Protein AF-A0AA36HRP9-F1 (afdb_monomer_lite)

Structure (mmCIF, N/CA/C/O backbone):
data_AF-A0AA36HRP9-F1
#
_entry.id   AF-A0AA36HRP9-F1
#
loop_
_atom_site.group_PDB
_atom_site.id
_atom_site.type_symbol
_atom_site.label_atom_id
_atom_site.label_alt_id
_atom_site.label_comp_id
_atom_site.label_asym_id
_atom_site.label_entity_id
_atom_site.label_seq_id
_atom_site.pdbx_PDB_ins_code
_atom_site.Cartn_x
_atom_site.Cartn_y
_atom_site.Cartn_z
_atom_site.occupancy
_atom_site.B_iso_or_equiv
_atom_site.auth_seq_id
_atom_site.auth_comp_id
_atom_site.auth_asym_id
_atom_site.auth_atom_id
_atom_site.pdbx_PDB_model_num
ATOM 1 N N . ALA A 1 1 ? -13.248 0.334 25.728 1.00 53.00 1 ALA A N 1
ATOM 2 C CA . ALA A 1 1 ? -11.950 0.820 26.262 1.00 53.00 1 ALA A CA 1
ATOM 3 C C . ALA A 1 1 ? -11.309 1.795 25.270 1.00 53.00 1 ALA A C 1
ATOM 5 O O . ALA A 1 1 ? -11.667 1.750 24.103 1.00 53.00 1 ALA A O 1
ATOM 6 N N . LEU A 1 2 ? -10.391 2.679 25.691 1.00 47.69 2 LEU A N 1
ATOM 7 C CA . LEU A 1 2 ? -9.717 3.652 24.800 1.00 47.69 2 LEU A CA 1
ATOM 8 C C . LEU A 1 2 ? -9.083 2.975 23.565 1.00 47.69 2 LEU A C 1
ATOM 10 O O . LEU A 1 2 ? -9.160 3.502 22.463 1.00 47.69 2 LEU A O 1
ATOM 14 N N . GLU A 1 3 ? -8.566 1.758 23.732 1.00 49.28 3 GLU A N 1
ATOM 15 C CA . GLU A 1 3 ? -8.031 0.913 22.653 1.00 49.28 3 GLU A CA 1
ATOM 16 C C . GLU A 1 3 ? -9.084 0.493 21.608 1.00 49.28 3 GLU A C 1
ATOM 18 O O . GLU A 1 3 ? -8.764 0.381 20.430 1.00 49.28 3 GLU A O 1
ATOM 23 N N . GLU A 1 4 ? -10.352 0.321 21.998 1.00 50.22 4 GLU A N 1
ATOM 24 C CA . GLU A 1 4 ? -11.456 0.038 21.060 1.00 50.22 4 GLU A CA 1
ATOM 25 C C . GLU A 1 4 ? -11.868 1.285 20.269 1.00 50.22 4 GLU A C 1
ATOM 27 O O . GLU A 1 4 ? -12.293 1.173 19.123 1.00 50.22 4 GLU A O 1
ATOM 32 N N . LEU A 1 5 ? -11.715 2.479 20.856 1.00 54.00 5 LEU A N 1
ATOM 33 C CA . LEU A 1 5 ? -11.931 3.744 20.151 1.00 54.00 5 LEU A CA 1
ATOM 34 C C . LEU A 1 5 ? -10.831 3.983 19.113 1.00 54.00 5 LEU A C 1
ATOM 36 O O . LEU A 1 5 ? -11.155 4.362 17.991 1.00 54.00 5 LEU A O 1
ATOM 40 N N . LEU A 1 6 ? -9.572 3.693 19.465 1.00 52.91 6 LEU A N 1
ATOM 41 C CA . LEU A 1 6 ? -8.395 3.815 18.592 1.00 52.91 6 LEU A CA 1
ATOM 42 C C . LEU A 1 6 ? -8.414 2.844 17.398 1.00 52.91 6 LEU A C 1
ATOM 44 O O . LEU A 1 6 ? -7.837 3.155 16.364 1.00 52.91 6 LEU A O 1
ATOM 48 N N . CYS A 1 7 ? -9.121 1.716 17.509 1.00 59.38 7 CYS A N 1
ATOM 49 C CA . CYS A 1 7 ? -9.297 0.748 16.418 1.00 59.38 7 CYS A CA 1
ATOM 50 C C . CYS A 1 7 ? -10.611 0.940 15.634 1.00 59.38 7 CYS A C 1
ATOM 52 O O . CYS A 1 7 ? -11.027 0.044 14.898 1.00 59.38 7 CYS A O 1
ATOM 54 N N . SER A 1 8 ? -11.310 2.068 15.806 1.00 73.88 8 SER A N 1
ATOM 55 C CA . SER A 1 8 ? -12.542 2.332 15.057 1.00 73.88 8 SER A CA 1
ATOM 56 C C . SER A 1 8 ? -12.254 2.558 13.569 1.00 73.88 8 SER A C 1
ATOM 58 O O . SER A 1 8 ? -11.292 3.235 13.206 1.00 73.88 8 SER A O 1
ATOM 60 N N . ALA A 1 9 ? -13.123 2.038 12.695 1.00 73.12 9 ALA A N 1
ATOM 61 C CA . ALA A 1 9 ? -12.940 2.107 11.242 1.00 73.12 9 ALA A CA 1
ATOM 62 C C . ALA A 1 9 ? -12.693 3.539 10.729 1.00 73.12 9 ALA A C 1
ATOM 64 O O . ALA A 1 9 ? -11.870 3.748 9.845 1.00 73.12 9 ALA A O 1
ATOM 65 N N . SER A 1 10 ? -13.354 4.546 11.309 1.00 78.69 10 SER A N 1
ATOM 66 C CA . SER A 1 10 ? -13.158 5.951 10.926 1.00 78.69 10 SER A CA 1
ATOM 67 C C . SER A 1 10 ? -11.757 6.477 11.245 1.00 78.69 10 SER A C 1
ATOM 69 O O . SER A 1 10 ? -11.193 7.203 10.430 1.00 78.69 10 SER A O 1
ATOM 71 N N . LEU A 1 11 ? -11.184 6.111 12.398 1.00 77.38 11 LEU A N 1
ATOM 72 C CA . LEU A 1 11 ? -9.817 6.508 12.743 1.00 77.38 11 LEU A CA 1
ATOM 73 C C . LEU A 1 11 ? -8.800 5.786 11.869 1.00 77.38 11 LEU A C 1
ATOM 75 O O . LEU A 1 11 ? -7.884 6.423 11.368 1.00 77.38 11 LEU A O 1
ATOM 79 N N . VAL A 1 12 ? -8.997 4.492 11.619 1.00 77.88 12 VAL A N 1
ATOM 80 C CA . VAL A 1 12 ? -8.095 3.720 10.759 1.00 77.88 12 VAL A CA 1
ATOM 81 C C . VAL A 1 12 ? -8.127 4.220 9.312 1.00 77.88 12 VAL A C 1
ATOM 83 O O . VAL A 1 12 ? -7.083 4.306 8.671 1.00 77.88 12 VAL A O 1
ATOM 86 N N . ARG A 1 13 ? -9.298 4.610 8.789 1.00 81.88 13 ARG A N 1
ATOM 87 C CA . ARG A 1 13 ? -9.400 5.248 7.464 1.00 81.88 13 ARG A CA 1
ATOM 88 C C . ARG A 1 13 ? -8.621 6.559 7.407 1.00 81.88 13 ARG A C 1
ATOM 90 O O . ARG A 1 13 ? -7.914 6.794 6.431 1.00 81.88 13 ARG A O 1
ATOM 97 N N . ALA A 1 14 ? -8.747 7.397 8.437 1.00 82.31 14 ALA A N 1
ATOM 98 C CA . ALA A 1 14 ? -8.005 8.652 8.525 1.00 82.31 14 ALA A CA 1
ATOM 99 C C . ALA A 1 14 ? -6.490 8.410 8.632 1.00 82.31 14 ALA A C 1
ATOM 101 O O . ALA A 1 14 ? -5.723 9.089 7.960 1.00 82.31 14 ALA A O 1
ATOM 102 N N . ASP A 1 15 ? -6.074 7.412 9.411 1.00 81.31 15 ASP A N 1
ATOM 103 C CA . ASP A 1 15 ? -4.676 6.998 9.566 1.00 81.31 15 ASP A CA 1
ATOM 104 C C . ASP A 1 15 ? -4.088 6.459 8.250 1.00 81.31 15 ASP A C 1
ATOM 106 O O . ASP A 1 15 ? -3.015 6.873 7.822 1.00 81.31 15 ASP A O 1
ATOM 110 N N . THR A 1 16 ? -4.844 5.619 7.535 1.00 80.69 16 THR A N 1
ATOM 111 C CA . THR A 1 16 ? -4.473 5.099 6.205 1.00 80.69 16 THR A CA 1
ATOM 112 C C . THR A 1 16 ? -4.312 6.234 5.192 1.00 80.69 16 THR A C 1
ATOM 114 O O . THR A 1 16 ? -3.346 6.259 4.432 1.00 80.69 16 THR A O 1
ATOM 117 N N . GLN A 1 17 ? -5.239 7.197 5.190 1.00 84.44 17 GLN A N 1
ATOM 118 C CA . GLN A 1 17 ? -5.173 8.367 4.314 1.00 84.44 17 GLN A CA 1
ATOM 119 C C . GLN A 1 17 ? -3.968 9.258 4.650 1.00 84.44 17 GLN A C 1
ATOM 121 O O . GLN A 1 17 ? -3.256 9.687 3.746 1.00 84.44 17 GLN A O 1
ATOM 126 N N . LEU A 1 18 ? -3.708 9.497 5.938 1.00 84.75 18 LEU A N 1
ATOM 127 C CA . LEU A 1 18 ? -2.557 10.275 6.392 1.00 84.75 18 LEU A CA 1
ATOM 128 C C . LEU A 1 18 ? -1.238 9.608 5.984 1.00 84.75 18 LEU A C 1
ATOM 130 O O . LEU A 1 18 ? -0.306 10.289 5.559 1.00 84.75 18 LEU A O 1
ATOM 134 N N . TRP A 1 19 ? -1.164 8.280 6.088 1.00 83.19 19 TRP A N 1
ATOM 135 C CA . TRP A 1 19 ? -0.014 7.510 5.631 1.00 83.19 19 TRP A CA 1
ATOM 136 C C . TRP A 1 19 ? 0.215 7.685 4.124 1.00 83.19 19 TRP A C 1
ATOM 138 O O . TRP A 1 19 ? 1.327 8.036 3.731 1.00 83.19 19 TRP A O 1
ATOM 148 N N . LEU A 1 20 ? -0.829 7.543 3.294 1.00 81.25 20 LEU A N 1
ATOM 149 C CA . LEU A 1 20 ? -0.737 7.772 1.843 1.00 81.25 20 LEU A CA 1
ATOM 150 C C . LEU A 1 20 ? -0.191 9.173 1.535 1.00 81.25 20 LEU A C 1
ATOM 152 O O . LEU A 1 20 ? 0.805 9.305 0.831 1.00 81.25 20 LEU A O 1
ATOM 156 N N . GLU A 1 21 ? -0.780 10.213 2.128 1.00 83.81 21 GLU A N 1
ATOM 157 C CA . GLU A 1 21 ? -0.360 11.606 1.922 1.00 83.81 21 GLU A CA 1
ATOM 158 C C . GLU A 1 21 ? 1.083 11.874 2.369 1.00 83.81 21 GLU A C 1
ATOM 160 O O . GLU A 1 21 ? 1.799 12.665 1.749 1.00 83.81 21 GLU A O 1
ATOM 165 N N . ASN A 1 22 ? 1.520 11.246 3.463 1.00 80.62 22 ASN A N 1
ATOM 166 C CA . ASN A 1 22 ? 2.891 11.378 3.944 1.00 80.62 22 ASN A CA 1
ATOM 167 C C . ASN A 1 22 ? 3.883 10.750 2.966 1.00 80.62 22 ASN A C 1
ATOM 169 O O . ASN A 1 22 ? 4.917 11.355 2.684 1.00 80.62 22 ASN A O 1
ATOM 173 N N . VAL A 1 23 ? 3.555 9.580 2.419 1.00 74.69 23 VAL A N 1
ATOM 174 C CA . VAL A 1 23 ? 4.405 8.904 1.439 1.00 74.69 23 VAL A CA 1
ATOM 175 C C . VAL A 1 23 ? 4.433 9.659 0.108 1.00 74.69 23 VAL A C 1
ATOM 177 O O . VAL A 1 23 ? 5.503 9.798 -0.485 1.00 74.69 23 VAL A O 1
ATOM 180 N N . GLU A 1 24 ? 3.309 10.210 -0.357 1.00 80.00 24 GLU A N 1
ATOM 181 C CA . GLU A 1 24 ? 3.287 11.050 -1.564 1.00 80.00 24 GLU A CA 1
ATOM 182 C C . GLU A 1 24 ? 4.219 12.263 -1.425 1.00 80.00 24 GLU A C 1
ATOM 184 O O . GLU A 1 24 ? 4.994 12.573 -2.334 1.00 80.00 24 GLU A O 1
ATOM 189 N N . LYS A 1 25 ? 4.197 12.930 -0.261 1.00 78.12 25 LYS A N 1
ATOM 190 C CA . LYS A 1 25 ? 5.044 14.100 0.023 1.00 78.12 25 LYS A CA 1
ATOM 191 C C . LYS A 1 25 ? 6.536 13.778 0.025 1.00 78.12 25 LYS A C 1
ATOM 193 O O . LYS A 1 25 ? 7.324 14.619 -0.402 1.00 78.12 25 LYS A O 1
ATOM 198 N N . THR A 1 26 ? 6.932 12.616 0.541 1.00 73.38 26 THR A N 1
ATOM 199 C CA . THR A 1 26 ? 8.350 12.233 0.641 1.00 73.38 26 THR A CA 1
ATOM 200 C C . THR A 1 26 ? 8.881 11.663 -0.669 1.00 73.38 26 THR A C 1
ATOM 202 O O . THR A 1 26 ? 9.985 12.000 -1.089 1.00 73.38 26 THR A O 1
ATOM 205 N N . SER A 1 27 ? 8.083 10.847 -1.355 1.00 69.12 27 SER A N 1
ATOM 206 C CA . SER A 1 27 ? 8.500 10.161 -2.581 1.00 69.12 27 SER A CA 1
ATOM 207 C C . SER A 1 27 ? 8.309 10.986 -3.854 1.00 69.12 27 SER A C 1
ATOM 209 O O . SER A 1 27 ? 8.993 10.733 -4.845 1.00 69.12 27 SER A O 1
ATOM 211 N N . ASN A 1 28 ? 7.438 12.004 -3.832 1.00 72.81 28 ASN A N 1
ATOM 212 C CA . ASN A 1 28 ? 7.010 12.768 -5.008 1.00 72.81 28 ASN A CA 1
ATOM 213 C C . ASN A 1 28 ? 6.343 11.889 -6.089 1.00 72.81 28 ASN A C 1
ATOM 215 O O . ASN A 1 28 ? 6.393 12.218 -7.274 1.00 72.81 28 ASN A O 1
ATOM 219 N N . ILE A 1 29 ? 5.748 10.769 -5.668 1.00 75.56 29 ILE A N 1
ATOM 220 C CA . ILE A 1 29 ? 4.932 9.857 -6.475 1.00 75.56 29 ILE A CA 1
ATOM 221 C C . ILE A 1 29 ? 3.505 9.956 -5.944 1.00 75.56 29 ILE A C 1
ATOM 223 O O . ILE A 1 29 ? 3.301 9.925 -4.733 1.00 75.56 29 ILE A O 1
ATOM 227 N N . ARG A 1 30 ? 2.514 10.058 -6.829 1.00 80.69 30 ARG A N 1
ATOM 228 C CA . ARG A 1 30 ? 1.108 9.993 -6.428 1.00 80.69 30 ARG A CA 1
ATOM 229 C C . ARG A 1 30 ? 0.745 8.556 -6.062 1.00 80.69 30 ARG A C 1
ATOM 231 O O . ARG A 1 30 ? 1.078 7.631 -6.800 1.00 80.69 30 ARG A O 1
ATOM 238 N N . LEU A 1 31 ? 0.038 8.365 -4.961 1.00 80.44 31 LEU A N 1
ATOM 239 C CA . LEU A 1 31 ? -0.428 7.070 -4.501 1.00 80.44 31 LEU A CA 1
ATOM 240 C C . LEU A 1 31 ? -1.934 6.972 -4.640 1.00 80.44 31 LEU A C 1
ATOM 242 O O . LEU A 1 31 ? -2.687 7.839 -4.208 1.00 80.44 31 LEU A O 1
ATOM 246 N N . ASP A 1 32 ? -2.367 5.866 -5.223 1.00 85.38 32 ASP A N 1
ATOM 247 C CA . ASP A 1 32 ? -3.772 5.510 -5.281 1.00 85.38 32 ASP A CA 1
ATOM 248 C C . ASP A 1 32 ? -4.018 4.207 -4.523 1.00 85.38 32 ASP A C 1
ATOM 250 O O . ASP A 1 32 ? -3.212 3.276 -4.557 1.00 85.38 32 ASP A O 1
ATOM 254 N N . MET A 1 33 ? -5.138 4.155 -3.813 1.00 86.12 33 MET A N 1
ATOM 255 C CA . MET A 1 33 ? -5.599 2.964 -3.110 1.00 86.12 33 MET A CA 1
ATOM 256 C C . MET A 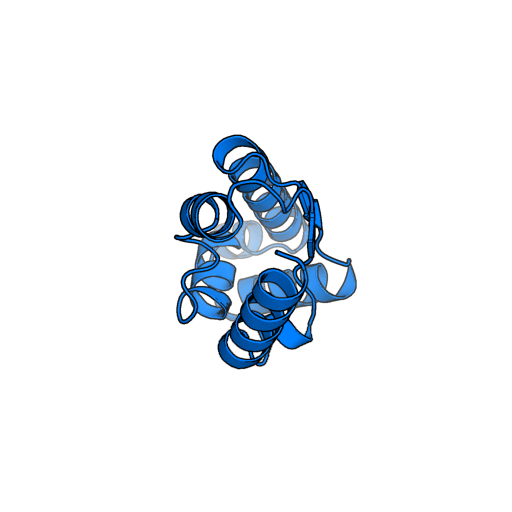1 33 ? -7.120 2.901 -3.260 1.00 86.12 33 MET A C 1
ATOM 258 O O . MET A 1 33 ? -7.811 3.719 -2.635 1.00 86.12 33 MET A O 1
ATOM 262 N N . PRO A 1 34 ? -7.636 1.952 -4.064 1.00 88.06 34 PRO A N 1
ATOM 263 C CA . PRO A 1 34 ? -9.067 1.764 -4.255 1.00 88.06 34 PRO A CA 1
ATOM 264 C C . PRO A 1 34 ? -9.801 1.541 -2.930 1.00 88.06 34 PRO A C 1
ATOM 266 O O . PRO A 1 34 ? -9.247 0.960 -1.992 1.00 88.06 34 PRO A O 1
ATOM 269 N N . ASP A 1 35 ? -11.065 1.962 -2.862 1.00 86.12 35 ASP A N 1
ATOM 270 C CA . ASP A 1 35 ? -11.870 1.888 -1.635 1.00 86.12 35 ASP A CA 1
ATOM 271 C C . ASP A 1 35 ? -11.961 0.458 -1.081 1.00 86.12 35 ASP A C 1
ATOM 273 O O . ASP A 1 35 ? -11.827 0.256 0.120 1.00 86.12 35 ASP A O 1
ATOM 277 N N . GLU A 1 36 ? -12.098 -0.552 -1.940 1.00 86.62 36 GLU A N 1
ATOM 278 C CA . GLU A 1 36 ? -12.132 -1.969 -1.541 1.00 86.62 36 GLU A CA 1
ATOM 279 C C . GLU A 1 36 ? -10.843 -2.427 -0.835 1.00 86.62 36 GLU A C 1
ATOM 281 O O . GLU A 1 36 ? -10.884 -3.107 0.193 1.00 86.62 36 GLU A O 1
ATOM 286 N N . VAL A 1 37 ? -9.690 -1.974 -1.329 1.00 86.31 37 VAL A N 1
ATOM 287 C CA . VAL A 1 37 ? -8.378 -2.254 -0.737 1.00 86.31 37 VAL A CA 1
ATOM 288 C C . VAL A 1 37 ? -8.242 -1.519 0.593 1.00 86.31 37 VAL A C 1
ATOM 290 O O . VAL A 1 37 ? -7.775 -2.090 1.579 1.00 86.31 37 VAL A O 1
ATOM 293 N N . ARG A 1 38 ? -8.701 -0.265 0.642 1.00 85.62 38 ARG A N 1
ATOM 294 C CA . ARG A 1 38 ? -8.705 0.561 1.851 1.00 85.62 38 ARG A CA 1
ATOM 295 C C . ARG A 1 38 ? -9.552 -0.069 2.954 1.00 85.62 38 ARG A C 1
ATOM 297 O O . ARG A 1 38 ? -9.087 -0.169 4.085 1.00 85.62 38 ARG A O 1
ATOM 304 N N . GLU A 1 39 ? -10.754 -0.540 2.635 1.00 87.94 39 GLU A N 1
ATOM 305 C CA . GLU A 1 39 ? -11.624 -1.244 3.585 1.00 87.94 39 GLU A CA 1
ATOM 306 C C . GLU A 1 39 ? -10.973 -2.535 4.095 1.00 87.94 39 GLU A C 1
ATOM 308 O O . GLU A 1 39 ? -10.984 -2.803 5.295 1.00 87.94 39 GLU A O 1
ATOM 313 N N . ARG A 1 40 ? -10.299 -3.293 3.223 1.00 86.69 40 ARG A N 1
ATOM 314 C CA . ARG A 1 40 ? -9.551 -4.490 3.631 1.00 86.69 40 ARG A CA 1
ATOM 315 C C . ARG A 1 40 ? -8.404 -4.167 4.592 1.00 86.69 40 ARG A C 1
ATOM 317 O O . ARG A 1 40 ? -8.192 -4.899 5.560 1.00 86.69 40 ARG A O 1
ATOM 324 N N . VAL A 1 41 ? -7.667 -3.081 4.356 1.00 85.56 41 VAL A N 1
ATOM 325 C CA . VAL A 1 41 ? -6.623 -2.601 5.278 1.00 85.56 41 VAL A CA 1
ATOM 326 C C . VAL A 1 41 ? -7.244 -2.201 6.613 1.00 85.56 41 VAL A C 1
ATOM 328 O O . VAL A 1 41 ? -6.726 -2.585 7.662 1.00 85.56 41 VAL A O 1
ATOM 331 N N . VAL A 1 42 ? -8.379 -1.499 6.586 1.00 86.12 42 VAL A N 1
ATOM 332 C CA . VAL A 1 42 ? -9.117 -1.101 7.790 1.00 86.12 42 VAL A CA 1
ATOM 333 C C . VAL A 1 42 ? -9.535 -2.316 8.619 1.00 86.12 42 VAL A C 1
ATOM 335 O O . VAL A 1 42 ? -9.299 -2.347 9.831 1.00 86.12 42 VAL A O 1
ATOM 338 N N . ASP A 1 43 ? -10.074 -3.345 7.969 1.00 87.50 43 ASP A N 1
ATOM 339 C CA . ASP A 1 43 ? -10.444 -4.603 8.613 1.00 87.50 43 ASP 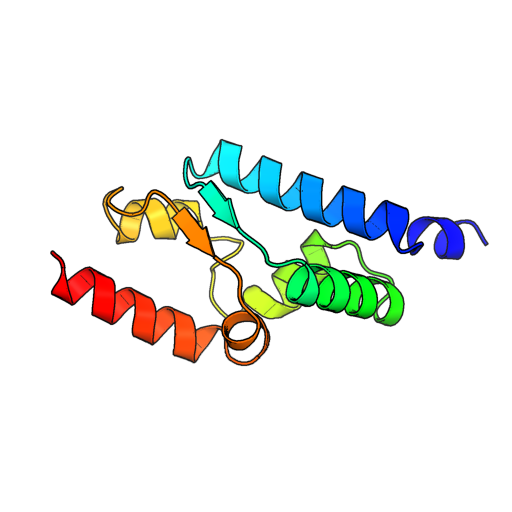A CA 1
ATOM 340 C C . ASP A 1 43 ? -9.232 -5.311 9.229 1.00 87.50 43 ASP A C 1
ATOM 342 O O . ASP A 1 43 ? -9.305 -5.821 10.350 1.00 87.50 43 ASP A O 1
ATOM 346 N N . GLU A 1 44 ? -8.092 -5.341 8.536 1.00 86.94 44 GLU A N 1
ATOM 347 C CA . GLU A 1 44 ? -6.863 -5.940 9.065 1.00 86.94 44 GLU A CA 1
ATOM 348 C C . GLU A 1 44 ? -6.297 -5.161 10.259 1.00 86.94 44 GLU A C 1
ATOM 350 O O . GLU A 1 44 ? -5.852 -5.779 11.228 1.00 86.94 44 GLU A O 1
ATOM 355 N N . CYS A 1 45 ? -6.376 -3.831 10.255 1.00 84.69 45 CYS A N 1
ATOM 356 C CA . CYS A 1 45 ? -6.011 -3.001 11.407 1.00 84.69 45 CYS A CA 1
ATOM 357 C C . CYS A 1 45 ? -6.899 -3.287 12.613 1.00 84.69 45 CYS A C 1
ATOM 359 O O . CYS A 1 45 ? -6.391 -3.461 13.721 1.00 84.69 45 CYS A O 1
ATOM 361 N N . ALA A 1 46 ? -8.212 -3.411 12.402 1.00 82.81 46 ALA A N 1
ATOM 362 C CA . ALA A 1 46 ? -9.150 -3.759 13.462 1.00 82.81 46 ALA A CA 1
ATOM 363 C C . ALA A 1 46 ? -8.874 -5.163 14.031 1.00 82.81 46 ALA A C 1
ATOM 365 O O . ALA A 1 46 ? -8.860 -5.348 15.251 1.00 82.81 46 ALA A O 1
ATOM 366 N N . LYS A 1 47 ? -8.590 -6.151 13.167 1.00 84.50 47 LYS A N 1
ATOM 367 C CA . LYS A 1 47 ? -8.250 -7.524 13.584 1.00 84.50 47 LYS A CA 1
ATOM 368 C C . LYS A 1 47 ? -6.935 -7.592 14.356 1.00 84.50 47 LYS A C 1
ATOM 370 O O . LYS A 1 47 ? -6.855 -8.288 15.366 1.00 84.50 47 LYS A O 1
ATOM 375 N N . ARG A 1 48 ? -5.900 -6.899 13.873 1.00 83.31 48 ARG A N 1
ATOM 376 C CA . ARG A 1 48 ? -4.539 -6.944 14.434 1.00 83.31 48 ARG A CA 1
ATOM 377 C C . ARG A 1 48 ? -4.328 -5.954 15.575 1.00 83.31 48 ARG A C 1
ATOM 379 O O . ARG A 1 48 ? -3.337 -6.079 16.287 1.00 83.31 48 ARG A O 1
ATOM 386 N N . ARG A 1 49 ? -5.256 -5.009 15.766 1.00 80.88 49 ARG A N 1
ATOM 387 C CA . ARG A 1 49 ? -5.159 -3.884 16.712 1.00 80.88 49 ARG A CA 1
ATOM 388 C C . ARG A 1 49 ? -3.866 -3.095 16.519 1.00 80.88 49 ARG A C 1
ATOM 390 O O . ARG A 1 49 ? -3.137 -2.817 17.468 1.00 80.88 49 ARG A O 1
ATOM 397 N N . GLN A 1 50 ? -3.567 -2.793 15.262 1.00 80.69 50 GLN A N 1
ATOM 398 C CA . GLN A 1 50 ? -2.355 -2.099 14.838 1.00 80.69 50 GLN A CA 1
ATOM 399 C C . GLN A 1 50 ? -2.721 -0.885 13.979 1.00 80.69 50 GLN A C 1
ATOM 401 O O . GLN A 1 50 ? -3.766 -0.914 13.325 1.00 80.69 50 GLN A O 1
ATOM 406 N N . PRO A 1 51 ? -1.884 0.168 13.976 1.00 79.56 51 PRO A N 1
ATOM 407 C CA . PRO A 1 51 ? -2.071 1.314 13.093 1.00 79.56 51 PRO A CA 1
ATOM 408 C C . PRO A 1 51 ? -1.890 0.911 11.624 1.00 79.56 51 PRO A C 1
ATOM 410 O O . PRO A 1 51 ? -1.217 -0.083 11.322 1.00 79.56 51 PRO A O 1
ATOM 413 N N . ALA A 1 52 ? -2.466 1.704 10.719 1.00 77.81 52 ALA A N 1
ATOM 414 C CA . ALA A 1 52 ? -2.490 1.423 9.287 1.00 77.81 52 ALA A CA 1
ATOM 415 C C . ALA A 1 52 ? -1.084 1.274 8.716 1.00 77.81 52 ALA A C 1
ATOM 417 O O . ALA A 1 52 ? -0.820 0.318 7.992 1.00 77.81 52 ALA A O 1
ATOM 418 N N . GLU A 1 53 ? -0.163 2.147 9.123 1.00 76.94 53 GLU A N 1
ATOM 419 C CA . GLU A 1 53 ? 1.244 2.074 8.733 1.00 76.94 53 GLU A CA 1
ATOM 420 C C . GLU A 1 53 ? 1.867 0.718 9.082 1.00 76.94 53 GLU A C 1
ATOM 422 O O . GLU A 1 53 ? 2.465 0.082 8.224 1.00 76.94 53 GLU A O 1
ATOM 427 N N . SER A 1 54 ? 1.688 0.222 10.310 1.00 79.00 54 SER A N 1
ATOM 428 C CA . SER A 1 54 ? 2.259 -1.068 10.724 1.00 79.00 54 SER A CA 1
ATOM 429 C C . SER A 1 54 ? 1.625 -2.256 10.002 1.00 79.00 54 SER A C 1
ATOM 431 O O . SER A 1 54 ? 2.300 -3.247 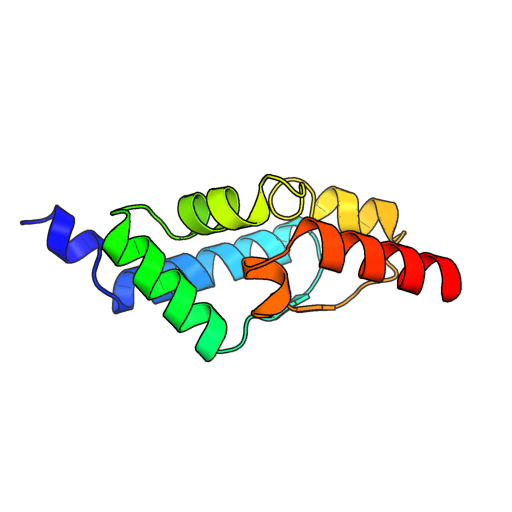9.728 1.00 79.00 54 SER A O 1
ATOM 433 N N . VAL A 1 55 ? 0.329 -2.185 9.692 1.00 83.31 55 VAL A N 1
ATOM 434 C CA . VAL A 1 55 ? -0.352 -3.239 8.929 1.00 83.31 55 VAL A CA 1
ATOM 435 C C . VAL A 1 55 ? 0.103 -3.232 7.478 1.00 83.31 55 VAL A C 1
ATOM 437 O O . VAL A 1 55 ? 0.459 -4.287 6.956 1.00 83.31 55 VAL A O 1
ATOM 440 N N . LEU A 1 56 ? 0.146 -2.063 6.844 1.00 79.25 56 LEU A N 1
ATOM 441 C CA . LEU A 1 56 ? 0.646 -1.892 5.484 1.00 79.25 56 LEU A CA 1
ATOM 442 C C . LEU A 1 56 ? 2.115 -2.293 5.389 1.00 79.25 56 LEU A C 1
ATOM 444 O O . LEU A 1 56 ? 2.467 -3.033 4.481 1.00 79.25 56 LEU A O 1
ATOM 448 N N . ASP A 1 57 ? 2.948 -1.926 6.359 1.00 77.25 57 ASP A N 1
ATOM 449 C CA . ASP A 1 57 ? 4.339 -2.373 6.436 1.00 77.25 57 ASP A CA 1
ATOM 450 C C . ASP A 1 57 ? 4.447 -3.882 6.703 1.00 77.25 57 ASP A C 1
ATOM 452 O O . ASP A 1 57 ? 5.299 -4.563 6.151 1.00 77.25 57 ASP A O 1
ATOM 456 N N . SER A 1 58 ? 3.532 -4.492 7.454 1.00 78.75 58 SER A N 1
ATOM 457 C CA . SER A 1 58 ? 3.515 -5.953 7.602 1.00 78.75 58 SER A CA 1
ATOM 458 C C . SER A 1 58 ? 3.123 -6.674 6.304 1.00 78.75 58 SER A C 1
ATOM 460 O O . SER A 1 58 ? 3.687 -7.727 5.986 1.00 78.75 58 SER A O 1
ATOM 462 N N . LEU A 1 59 ? 2.158 -6.123 5.562 1.00 75.75 59 LEU A N 1
ATOM 463 C CA . LEU A 1 59 ? 1.650 -6.685 4.310 1.00 75.75 59 LEU A CA 1
ATOM 464 C C . LEU A 1 59 ? 2.640 -6.471 3.157 1.00 75.75 59 LEU A C 1
ATOM 466 O O . LEU A 1 59 ? 2.913 -7.397 2.397 1.00 75.75 59 LEU A O 1
ATOM 470 N N . LEU A 1 60 ? 3.225 -5.278 3.069 1.00 72.69 60 LEU A N 1
ATOM 471 C CA . LEU A 1 60 ? 4.080 -4.834 1.971 1.00 72.69 60 LEU A CA 1
ATOM 472 C C . LEU A 1 60 ? 5.576 -4.870 2.320 1.00 72.69 60 LEU A C 1
ATOM 474 O O . LEU A 1 60 ? 6.404 -4.981 1.424 1.00 72.69 60 LEU A O 1
ATOM 478 N N . GLY A 1 61 ? 5.983 -4.829 3.585 1.00 59.59 61 GLY A N 1
ATOM 479 C CA . GLY A 1 61 ? 7.385 -4.670 4.011 1.00 59.59 61 GLY A CA 1
ATOM 480 C C . GLY A 1 61 ? 8.314 -5.818 3.614 1.00 59.59 61 GLY A C 1
ATOM 481 O O . GLY A 1 61 ? 9.520 -5.628 3.486 1.00 59.59 61 GLY A O 1
ATOM 482 N N . LYS A 1 62 ? 7.779 -6.997 3.259 1.00 56.16 62 LYS A N 1
ATOM 483 C CA . LYS A 1 62 ? 8.572 -8.064 2.607 1.00 56.16 62 LYS A CA 1
ATOM 484 C C . LYS A 1 62 ? 8.991 -7.736 1.168 1.00 56.16 62 LYS A C 1
ATOM 486 O O . LYS A 1 62 ? 9.684 -8.548 0.550 1.00 56.16 62 LYS A O 1
ATOM 491 N N . THR A 1 63 ? 8.558 -6.596 0.639 1.00 56.25 63 THR A N 1
ATOM 492 C CA . THR A 1 63 ? 8.804 -6.150 -0.741 1.00 56.25 63 THR A CA 1
ATOM 493 C C . THR A 1 63 ? 9.555 -4.845 -0.840 1.00 56.25 63 THR A C 1
ATOM 495 O O . THR A 1 63 ? 9.943 -4.464 -1.936 1.00 56.25 63 THR A O 1
ATOM 498 N N . GLY A 1 64 ? 9.797 -4.183 0.294 1.00 54.50 64 GLY A N 1
ATOM 499 C CA . GLY A 1 64 ? 10.483 -2.898 0.316 1.00 54.50 64 GLY A CA 1
ATOM 500 C C . GLY A 1 64 ? 9.671 -1.756 -0.294 1.00 54.50 64 GLY A C 1
ATOM 501 O O . GLY A 1 64 ? 10.240 -0.710 -0.533 1.00 54.50 64 GLY A O 1
ATOM 502 N N . VAL A 1 65 ? 8.367 -1.916 -0.548 1.00 56.72 65 VAL A N 1
ATOM 503 C CA . VAL A 1 65 ? 7.527 -0.842 -1.110 1.00 56.72 65 VAL A CA 1
ATOM 504 C C . VAL A 1 65 ? 7.389 0.321 -0.124 1.00 56.72 65 VAL A C 1
ATOM 506 O O . VAL A 1 65 ? 7.650 1.455 -0.492 1.00 56.72 65 VAL A O 1
ATOM 509 N N . VAL A 1 66 ? 7.088 0.045 1.152 1.00 54.81 66 VAL A N 1
ATOM 510 C CA . VAL A 1 66 ? 6.917 1.076 2.200 1.00 54.81 66 VAL A CA 1
ATOM 511 C C . VAL A 1 66 ? 8.231 1.792 2.524 1.00 54.81 66 VAL A C 1
ATOM 513 O O . VAL A 1 66 ? 8.267 3.016 2.590 1.00 54.81 66 VAL A O 1
ATOM 516 N N . SER A 1 67 ? 9.325 1.042 2.667 1.00 52.66 67 SER A N 1
ATOM 517 C CA . SER A 1 67 ? 10.669 1.583 2.911 1.00 52.66 67 SER A CA 1
ATOM 518 C C . SER A 1 67 ? 11.388 2.056 1.645 1.00 52.66 67 SER A C 1
ATOM 520 O O . SER A 1 67 ? 12.481 2.607 1.733 1.00 52.66 67 SER A O 1
ATOM 522 N N . GLY A 1 68 ? 10.793 1.844 0.474 1.00 53.62 68 GLY A N 1
ATOM 523 C CA . GLY A 1 68 ? 11.446 2.016 -0.812 1.00 53.62 68 GLY A CA 1
ATOM 524 C C . GLY A 1 68 ? 10.603 2.779 -1.809 1.00 53.62 68 GLY A C 1
ATOM 525 O O . GLY A 1 68 ? 10.847 2.625 -2.988 1.00 53.62 68 GLY A O 1
ATOM 526 N N . PHE A 1 69 ? 9.668 3.640 -1.404 1.00 60.38 69 PHE A N 1
ATOM 527 C CA . PHE A 1 69 ? 9.096 4.609 -2.347 1.00 60.38 69 PHE A CA 1
ATOM 528 C C . PHE A 1 69 ? 10.149 5.606 -2.857 1.00 60.38 69 PHE A C 1
ATOM 530 O O . PHE A 1 69 ? 10.146 5.960 -4.037 1.00 60.38 69 PHE A O 1
ATOM 537 N N . GLU A 1 70 ? 11.123 5.971 -2.017 1.00 52.44 70 GLU A N 1
ATOM 538 C CA . GLU A 1 70 ? 12.348 6.647 -2.468 1.00 52.44 70 GLU A CA 1
ATOM 539 C C . GLU A 1 70 ? 13.142 5.752 -3.432 1.00 52.44 70 GLU A C 1
ATOM 541 O O . GLU A 1 70 ? 13.519 6.194 -4.516 1.00 52.44 70 GLU A O 1
ATOM 546 N N . SER A 1 71 ? 13.291 4.462 -3.109 1.00 54.09 71 SER A N 1
ATOM 547 C CA . SER A 1 71 ? 13.942 3.481 -3.986 1.00 54.09 71 SER A CA 1
ATOM 548 C C . SER A 1 71 ? 13.169 3.214 -5.280 1.00 54.09 71 SER A C 1
ATOM 550 O O . SER A 1 71 ? 13.786 2.891 -6.282 1.00 54.09 71 SER A O 1
ATOM 552 N N . ILE A 1 72 ? 11.843 3.368 -5.300 1.00 59.22 72 ILE A N 1
ATOM 553 C CA . ILE A 1 72 ? 10.985 3.234 -6.476 1.00 59.22 72 ILE A CA 1
ATOM 554 C C . ILE A 1 72 ? 11.238 4.429 -7.379 1.00 59.22 72 ILE A C 1
ATOM 556 O O . ILE A 1 72 ? 11.457 4.241 -8.570 1.00 59.22 72 ILE A O 1
ATOM 560 N N . ARG A 1 73 ? 11.286 5.654 -6.844 1.00 61.16 73 ARG A N 1
ATOM 561 C CA . ARG A 1 73 ? 11.664 6.828 -7.637 1.00 61.16 73 ARG A CA 1
ATOM 562 C C . ARG A 1 73 ? 13.075 6.693 -8.209 1.00 61.16 73 ARG A C 1
ATOM 564 O O . ARG A 1 73 ? 13.281 6.999 -9.381 1.00 61.16 73 ARG A O 1
ATOM 571 N N . GLU A 1 74 ? 14.033 6.223 -7.414 1.00 58.94 74 GLU A N 1
ATOM 572 C CA . GLU A 1 74 ? 15.402 5.977 -7.881 1.00 58.94 74 GLU A CA 1
ATOM 573 C C . GLU A 1 74 ? 15.465 4.862 -8.938 1.00 58.94 74 GLU A C 1
ATOM 575 O O . GLU A 1 74 ? 16.050 5.064 -10.003 1.00 58.94 74 GLU A O 1
ATOM 580 N N . ALA A 1 75 ? 14.814 3.720 -8.697 1.00 56.16 75 ALA A N 1
ATOM 581 C CA . ALA A 1 75 ? 14.772 2.575 -9.610 1.00 56.16 75 ALA A CA 1
ATOM 582 C C . ALA A 1 75 ? 14.056 2.911 -10.922 1.00 56.16 75 ALA A C 1
ATOM 584 O O . ALA A 1 75 ? 14.469 2.470 -11.990 1.00 56.16 75 ALA A O 1
ATOM 585 N N . THR A 1 76 ? 13.023 3.749 -10.855 1.00 59.50 76 THR A N 1
ATOM 586 C CA . THR A 1 76 ? 12.271 4.224 -12.023 1.00 59.50 76 THR A CA 1
ATOM 587 C C . THR A 1 76 ? 12.908 5.439 -12.684 1.00 59.50 76 THR A C 1
ATOM 589 O O . THR A 1 76 ? 12.352 5.951 -13.649 1.00 59.50 76 THR A O 1
ATOM 592 N N . LYS A 1 77 ? 14.036 5.954 -12.166 1.00 63.00 77 LYS A N 1
ATOM 593 C CA . LYS A 1 77 ? 14.663 7.215 -12.609 1.00 63.00 77 LYS A CA 1
ATOM 594 C C . LYS A 1 77 ? 13.679 8.399 -12.661 1.00 63.00 77 LYS A C 1
ATOM 596 O O . LYS A 1 77 ? 13.866 9.330 -13.443 1.00 63.00 77 LYS A O 1
ATOM 601 N N . GLY A 1 78 ? 12.632 8.375 -11.837 1.00 64.88 78 GLY A N 1
ATOM 602 C CA . GLY A 1 78 ? 11.569 9.380 -11.822 1.00 64.88 78 GLY A CA 1
ATOM 603 C C . GLY A 1 78 ? 10.536 9.266 -12.948 1.00 64.88 78 GLY A C 1
ATOM 604 O O . GLY A 1 78 ? 9.759 10.197 -13.120 1.00 64.88 78 GLY A O 1
ATOM 605 N N . SER A 1 79 ? 10.498 8.164 -13.703 1.00 65.75 79 SER A N 1
ATOM 606 C CA . SER A 1 79 ? 9.514 7.939 -14.776 1.00 65.75 79 SER A CA 1
ATOM 607 C C . SER A 1 79 ? 8.115 7.566 -14.278 1.00 65.75 79 SER A C 1
ATOM 609 O O . SER A 1 79 ? 7.180 7.509 -15.073 1.00 65.75 79 SER A O 1
ATOM 611 N N . VAL A 1 80 ? 7.958 7.296 -12.982 1.00 69.12 80 VAL A N 1
ATOM 612 C CA . VAL A 1 80 ? 6.683 6.887 -12.387 1.00 69.12 80 VAL A CA 1
ATOM 613 C C . VAL A 1 80 ? 6.085 8.040 -11.600 1.00 69.12 80 VAL A C 1
ATOM 615 O O . VAL A 1 80 ? 6.602 8.430 -10.557 1.00 69.12 80 VAL A O 1
ATOM 618 N N . GLU A 1 81 ? 4.966 8.556 -12.104 1.00 72.75 81 GLU A N 1
ATOM 619 C CA . GLU A 1 81 ? 4.204 9.640 -11.474 1.00 72.75 81 GLU A CA 1
ATOM 620 C C . GLU A 1 81 ? 3.060 9.128 -10.583 1.00 72.75 81 GLU A C 1
ATOM 622 O O . GLU A 1 81 ? 2.611 9.851 -9.696 1.00 72.75 81 GLU A O 1
ATOM 627 N N . LEU A 1 82 ? 2.590 7.893 -10.802 1.00 78.31 82 LEU A N 1
ATOM 628 C CA . LEU A 1 82 ? 1.470 7.277 -10.084 1.00 78.31 82 LEU A CA 1
ATOM 629 C C . LEU A 1 82 ? 1.778 5.817 -9.744 1.00 78.31 82 LEU A C 1
ATOM 631 O O . LEU A 1 82 ? 2.200 5.050 -10.609 1.00 78.31 82 LEU A O 1
ATOM 635 N N . PHE A 1 83 ? 1.480 5.418 -8.512 1.00 78.50 83 PHE A N 1
ATOM 636 C CA . PHE A 1 83 ? 1.555 4.040 -8.049 1.00 78.50 83 PHE A CA 1
ATOM 637 C C . PHE A 1 83 ? 0.249 3.648 -7.349 1.00 78.50 83 PHE A C 1
ATOM 639 O O . PHE A 1 83 ? -0.210 4.334 -6.440 1.00 78.50 83 PHE A O 1
ATOM 646 N N . CYS A 1 84 ? -0.369 2.551 -7.789 1.00 82.75 84 CYS A N 1
ATOM 647 C CA . CYS A 1 84 ? -1.653 2.082 -7.268 1.00 82.75 84 CYS A CA 1
ATOM 648 C C . CYS A 1 84 ? -1.456 0.820 -6.420 1.00 82.75 84 CYS A C 1
ATOM 650 O O . CYS A 1 84 ? -0.944 -0.184 -6.917 1.00 82.75 84 CYS A O 1
ATOM 652 N N . ILE A 1 85 ? -1.887 0.850 -5.158 1.00 83.62 85 ILE A N 1
ATOM 653 C CA . ILE A 1 85 ? -1.912 -0.313 -4.266 1.00 83.62 85 ILE A CA 1
ATOM 654 C C . ILE A 1 85 ? -3.241 -1.042 -4.483 1.00 83.62 85 ILE A C 1
ATOM 656 O O . ILE A 1 85 ? -4.267 -0.652 -3.932 1.00 83.62 85 ILE A O 1
ATOM 660 N N . ASN A 1 86 ? -3.219 -2.095 -5.299 1.00 84.12 86 ASN A N 1
ATOM 661 C CA . ASN A 1 86 ? -4.383 -2.935 -5.590 1.00 84.12 86 ASN A CA 1
ATOM 662 C C . ASN A 1 86 ? -4.420 -4.208 -4.714 1.00 84.12 86 ASN A C 1
ATOM 664 O O . ASN A 1 86 ? -3.488 -4.498 -3.960 1.00 84.12 86 ASN A O 1
ATOM 668 N N . GLU A 1 87 ? -5.494 -4.998 -4.817 1.00 84.56 87 GLU A N 1
ATOM 669 C CA . GLU A 1 87 ? -5.631 -6.245 -4.048 1.00 84.56 87 GLU A CA 1
ATOM 670 C C . GLU A 1 87 ? -4.511 -7.254 -4.328 1.00 84.56 87 GLU A C 1
ATOM 672 O O . GLU A 1 87 ? -3.989 -7.869 -3.396 1.00 84.56 87 GLU A O 1
ATOM 677 N N . ALA A 1 88 ? -4.105 -7.397 -5.593 1.00 84.31 88 ALA A N 1
ATOM 678 C CA . ALA A 1 88 ? -3.046 -8.323 -5.988 1.00 84.31 88 ALA A CA 1
ATOM 679 C C . ALA A 1 88 ? -1.724 -7.989 -5.284 1.00 84.31 88 ALA A C 1
ATOM 681 O O . ALA A 1 88 ? -1.008 -8.894 -4.851 1.00 84.31 88 ALA A O 1
ATOM 682 N N . MET A 1 89 ? -1.438 -6.701 -5.087 1.00 81.44 89 MET A N 1
ATOM 683 C CA . MET A 1 89 ? -0.296 -6.265 -4.297 1.00 81.44 89 MET A CA 1
ATOM 684 C C . MET A 1 89 ? -0.427 -6.606 -2.818 1.00 81.44 89 MET A C 1
ATOM 686 O O . MET A 1 89 ? 0.566 -6.999 -2.225 1.00 81.44 89 MET A O 1
ATOM 690 N N . LEU A 1 90 ? -1.608 -6.546 -2.201 1.00 80.12 90 LEU A N 1
ATOM 691 C CA . LEU A 1 90 ? -1.742 -6.994 -0.807 1.00 80.12 90 LEU A CA 1
ATOM 692 C C . LEU A 1 90 ? -1.571 -8.514 -0.650 1.00 80.12 90 LEU A C 1
ATOM 694 O O . LEU A 1 90 ? -1.102 -8.984 0.387 1.00 80.12 90 LEU A O 1
ATOM 698 N N . GLU A 1 91 ? -1.958 -9.293 -1.659 1.00 83.06 91 GLU A N 1
ATOM 699 C CA . GLU A 1 91 ? -1.914 -10.758 -1.611 1.00 83.06 91 GLU A CA 1
ATOM 700 C C . GLU A 1 91 ? -0.552 -11.327 -1.984 1.00 83.06 91 GLU A C 1
ATOM 702 O O . GLU A 1 91 ? -0.062 -12.273 -1.359 1.00 83.06 91 GLU A O 1
ATOM 707 N N . LYS A 1 92 ? 0.056 -10.756 -3.021 1.00 81.69 92 LYS A N 1
ATOM 708 C CA . LYS A 1 92 ? 1.285 -11.243 -3.635 1.00 81.69 92 LYS A CA 1
ATOM 709 C C . LYS A 1 92 ? 2.229 -10.092 -3.965 1.00 81.69 92 LYS A C 1
ATOM 711 O O . LYS A 1 92 ? 2.644 -9.934 -5.116 1.00 81.69 92 LYS A O 1
ATOM 716 N N . PRO A 1 93 ? 2.656 -9.325 -2.955 1.00 76.00 93 PRO A N 1
ATOM 717 C CA . PRO A 1 93 ? 3.375 -8.082 -3.190 1.00 76.00 93 PRO A CA 1
ATOM 718 C C . PRO A 1 93 ? 4.680 -8.323 -3.973 1.00 76.00 93 PRO A C 1
ATOM 720 O O . PRO A 1 93 ? 5.059 -7.508 -4.801 1.00 76.00 93 PRO A O 1
ATOM 723 N N . LYS A 1 94 ? 5.376 -9.458 -3.766 1.00 72.88 94 LYS A N 1
ATOM 724 C CA . LYS A 1 94 ? 6.634 -9.759 -4.481 1.00 72.88 94 LYS A CA 1
ATOM 725 C C . LYS A 1 94 ? 6.419 -10.016 -5.971 1.00 72.88 94 LYS A C 1
ATOM 727 O O . LYS A 1 94 ? 7.172 -9.498 -6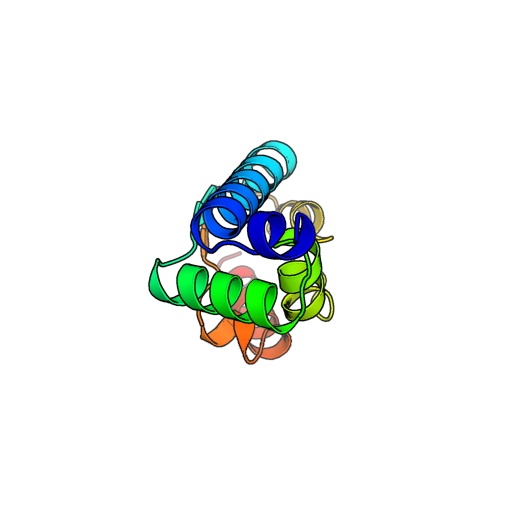.784 1.00 72.88 94 LYS A O 1
ATOM 732 N N . GLU A 1 95 ? 5.413 -10.823 -6.310 1.00 80.94 95 GLU A N 1
ATOM 733 C CA . GLU A 1 95 ? 5.124 -11.183 -7.704 1.00 80.94 95 GLU A CA 1
ATOM 734 C C . GLU A 1 95 ? 4.694 -9.947 -8.500 1.00 80.94 95 GLU A C 1
ATOM 736 O O . GLU A 1 95 ? 5.157 -9.746 -9.620 1.00 80.94 95 GLU A O 1
ATOM 741 N N . GLU A 1 96 ? 3.849 -9.100 -7.910 1.00 79.75 96 GLU A N 1
ATOM 742 C CA . GLU A 1 96 ? 3.377 -7.880 -8.566 1.00 79.75 96 GLU A CA 1
ATOM 743 C C . GLU A 1 96 ? 4.488 -6.836 -8.715 1.00 79.75 96 GLU A C 1
ATOM 745 O O . GLU A 1 96 ? 4.625 -6.251 -9.787 1.00 79.75 96 GLU A O 1
ATOM 750 N N . MET A 1 97 ? 5.355 -6.671 -7.710 1.00 74.19 97 MET A N 1
ATOM 751 C CA . MET A 1 97 ? 6.517 -5.785 -7.838 1.00 74.19 97 MET A CA 1
ATOM 752 C C . MET A 1 97 ? 7.500 -6.264 -8.909 1.00 74.19 97 MET A C 1
ATOM 754 O O . MET A 1 97 ? 7.983 -5.454 -9.692 1.00 74.19 97 MET A O 1
ATOM 758 N N . GLU A 1 98 ? 7.768 -7.570 -9.004 1.00 75.69 98 GLU A N 1
ATOM 759 C CA . GLU A 1 98 ? 8.624 -8.112 -10.066 1.00 75.69 98 GLU A CA 1
ATOM 760 C C . GLU A 1 98 ? 8.038 -7.893 -11.464 1.00 75.69 98 GLU A C 1
ATOM 762 O O . GLU A 1 98 ? 8.784 -7.577 -12.393 1.00 75.69 98 GLU A O 1
ATOM 767 N N . LYS A 1 99 ? 6.720 -8.068 -11.635 1.00 79.31 99 LYS A N 1
ATOM 768 C CA . LYS A 1 99 ? 6.043 -7.753 -12.903 1.00 79.31 99 LYS A CA 1
ATOM 769 C C . LYS A 1 99 ? 6.223 -6.284 -13.246 1.00 79.31 99 LYS A C 1
ATOM 771 O O . LYS A 1 99 ? 6.644 -5.966 -14.352 1.00 79.31 99 LYS A O 1
ATOM 776 N N . TRP A 1 100 ? 5.979 -5.420 -12.271 1.00 76.25 100 TRP A N 1
ATOM 777 C CA . TRP A 1 100 ? 6.052 -3.983 -12.448 1.00 76.25 100 TRP A CA 1
ATOM 778 C C . TRP A 1 100 ? 7.462 -3.502 -12.808 1.00 76.25 100 TRP A C 1
ATOM 780 O O . TRP A 1 100 ? 7.634 -2.742 -13.757 1.00 76.25 100 TRP A O 1
ATOM 790 N N . THR A 1 101 ? 8.501 -4.006 -12.133 1.00 71.12 101 THR A N 1
ATOM 791 C CA . THR A 1 101 ? 9.896 -3.702 -12.491 1.00 71.12 101 THR A CA 1
ATOM 792 C C . THR A 1 101 ? 10.225 -4.142 -13.920 1.00 71.12 101 THR A C 1
ATOM 794 O O . THR A 1 101 ? 10.851 -3.385 -14.655 1.00 71.12 101 THR A O 1
ATOM 797 N N . ARG A 1 102 ? 9.760 -5.323 -14.356 1.00 76.38 102 ARG A N 1
ATOM 798 C CA . ARG A 1 102 ? 9.968 -5.785 -15.742 1.00 76.38 102 ARG A CA 1
ATOM 799 C C . ARG A 1 102 ? 9.244 -4.915 -16.767 1.00 76.38 102 ARG A C 1
ATOM 801 O O . ARG A 1 102 ? 9.773 -4.708 -17.854 1.00 76.38 102 ARG A O 1
ATOM 808 N N . GLU A 1 103 ? 8.042 -4.443 -16.450 1.00 76.06 103 GLU A N 1
ATOM 809 C CA . GLU A 1 103 ? 7.282 -3.541 -17.323 1.00 76.06 103 GLU A CA 1
ATOM 810 C C . GLU A 1 103 ? 7.996 -2.198 -17.487 1.00 76.06 103 GLU A C 1
ATOM 812 O O . GLU A 1 103 ? 8.116 -1.704 -18.605 1.00 76.06 103 GLU A O 1
ATOM 817 N N . LEU 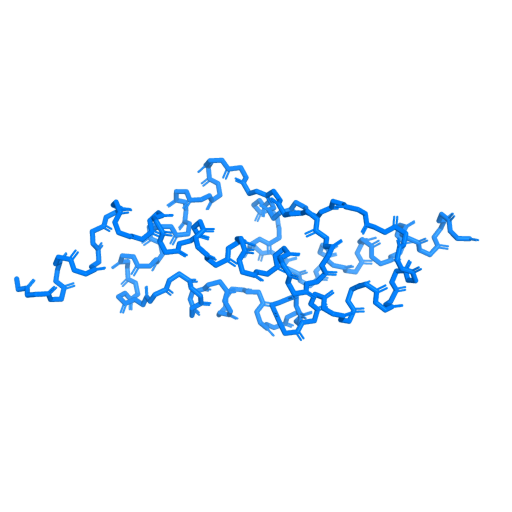A 1 104 ? 8.548 -1.651 -16.404 1.00 68.94 104 LEU A N 1
ATOM 818 C CA . LEU A 1 104 ? 9.342 -0.424 -16.450 1.00 68.94 104 LEU A CA 1
ATOM 819 C C . LEU A 1 104 ? 10.624 -0.580 -17.265 1.00 68.94 104 LEU A C 1
ATOM 821 O O . LEU A 1 104 ? 10.919 0.280 -18.092 1.00 68.94 104 LEU A O 1
ATOM 825 N N . ASP A 1 105 ? 11.351 -1.683 -17.076 1.00 66.88 105 ASP A N 1
ATOM 826 C CA . ASP A 1 105 ? 12.551 -1.988 -17.862 1.00 66.88 105 ASP A CA 1
ATOM 827 C C . ASP A 1 105 ? 12.235 -2.141 -19.360 1.00 66.88 105 ASP A C 1
ATOM 829 O O . ASP A 1 105 ? 13.084 -1.857 -20.198 1.00 66.88 105 ASP A O 1
ATOM 833 N N . ALA A 1 106 ? 11.020 -2.574 -19.715 1.00 72.31 106 ALA A N 1
ATOM 834 C CA . ALA A 1 106 ? 10.575 -2.681 -21.104 1.00 72.31 106 ALA A CA 1
ATOM 835 C C . ALA A 1 106 ? 10.136 -1.337 -21.720 1.00 72.31 106 ALA A C 1
ATOM 837 O O . ALA A 1 106 ? 10.029 -1.238 -22.944 1.00 72.31 106 ALA A O 1
ATOM 838 N N . MET A 1 107 ? 9.849 -0.327 -20.891 1.00 61.94 107 MET A N 1
ATOM 839 C CA . MET A 1 107 ? 9.477 1.028 -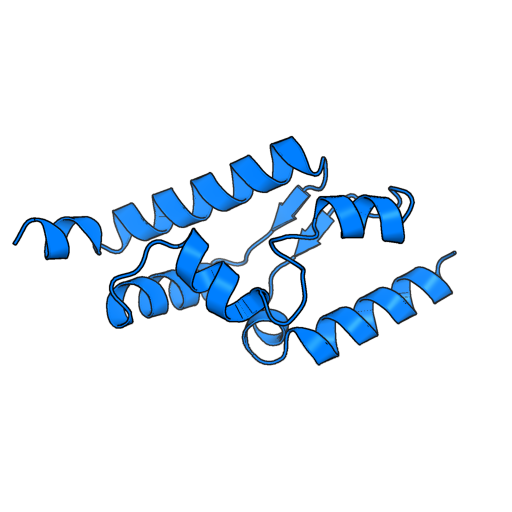21.316 1.00 61.94 107 MET A CA 1
ATOM 840 C C . MET A 1 107 ? 10.675 1.994 -21.388 1.00 61.94 107 MET A C 1
ATOM 842 O O . MET A 1 107 ? 10.528 3.079 -21.957 1.00 61.94 107 MET A O 1
ATOM 846 N N . ALA A 1 108 ? 11.822 1.617 -20.809 1.00 54.56 108 ALA A N 1
ATOM 847 C CA . ALA A 1 108 ? 13.088 2.359 -20.822 1.00 54.56 108 ALA A CA 1
ATOM 848 C C . ALA A 1 108 ? 13.929 2.087 -22.082 1.00 54.56 108 ALA A C 1
ATOM 850 O O . ALA A 1 108 ? 14.647 3.025 -22.503 1.00 54.56 108 ALA A O 1
#

Organism: NCBI:txid2562239

pLDDT: mean 73.76, std 11.31, range [47.69, 88.06]

Sequence (108 aa):
ALEELLCSASLVRADTQLWLENVEKTSNIRLDMPDEVRERVVDECAKRRQPAESVLDSLLGKTGVVSGFESIREATKGSVELFCINEAMLEKPKEEMEKWTRELDAMA

Foldseek 3Di:
DVLLVCLDLVNLLVQLVVLQVVLCVVLVAHEAEDPVRSVVLSVQCSVVSHHSLVSCCVQQVVPCVSVCSNVVCVLLVNPHRYDYDYPCCSVPVNVVVVVVSVVSVVVD

Radius of gyration: 14.48 Å; chains: 1; bounding box: 29×25×48 Å

Secondary structure (DSSP, 8-state):
-HHHHHT-HHHHHHHHHHHHHHHHHHH--EEE--HHHHHHHHHHHHHHT--HHHHHHHHHGGGTTTTTHHHHHHHTTT---EEE--HHHHH-HHHHHHHHHHHHHHH-